Protein AF-A0A3D3YZU1-F1 (afdb_monomer_lite)

Radius of gyration: 10.86 Å; chains: 1; bounding box: 28×15×28 Å

pLDDT: mean 90.84, std 9.19, range [61.28, 98.12]

Foldseek 3Di:
DFLEWEDDPQWIWTHDQVQQWIWTQRPPPRDIDIDRRDARWRYWYDDPNDIDTDHDDD

Secondary structure (DSSP, 8-state):
--SEEEEETTEEEEEETTTTEEEEEETTT--EEEEE--S-EEEEEEETTEEEEEE---

Structure (mmCIF, N/CA/C/O backbone):
data_AF-A0A3D3YZU1-F1
#
_entry.id   AF-A0A3D3YZU1-F1
#
loop_
_atom_site.group_PDB
_atom_site.id
_atom_site.type_symbol
_atom_site.label_atom_id
_atom_site.label_alt_id
_atom_site.label_comp_id
_atom_site.label_asym_id
_atom_site.label_entity_id
_atom_site.label_seq_id
_atom_site.pdbx_PDB_ins_code
_atom_site.Cartn_x
_atom_site.Cartn_y
_atom_site.Cartn_z
_atom_site.occupancy
_atom_site.B_iso_or_equiv
_atom_site.auth_seq_id
_atom_site.auth_comp_id
_atom_site.auth_asym_id
_atom_site.auth_atom_id
_atom_site.pdbx_PDB_model_num
ATOM 1 N N . ALA A 1 1 ? 10.156 6.933 4.737 1.00 61.28 1 ALA A N 1
ATOM 2 C CA . ALA A 1 1 ? 8.977 7.830 4.778 1.00 61.28 1 ALA A CA 1
ATOM 3 C C . ALA A 1 1 ? 8.221 7.549 3.499 1.00 61.28 1 ALA A C 1
ATOM 5 O O . ALA A 1 1 ? 8.895 7.443 2.478 1.00 61.28 1 ALA A O 1
ATOM 6 N N . PRO A 1 2 ? 6.890 7.378 3.542 1.00 73.81 2 PRO A N 1
ATOM 7 C CA . PRO A 1 2 ? 6.170 6.788 2.425 1.00 73.81 2 PRO A CA 1
ATOM 8 C C . PRO A 1 2 ? 6.379 7.600 1.146 1.00 73.81 2 PRO A C 1
ATOM 10 O O . PRO A 1 2 ? 6.244 8.823 1.155 1.00 73.81 2 PRO A O 1
ATOM 13 N N . THR A 1 3 ? 6.725 6.908 0.063 1.00 86.81 3 THR A N 1
ATOM 14 C CA . THR A 1 3 ? 6.935 7.502 -1.264 1.00 86.81 3 THR A CA 1
ATOM 15 C C . THR A 1 3 ? 5.610 7.817 -1.948 1.00 86.81 3 THR A C 1
ATOM 17 O 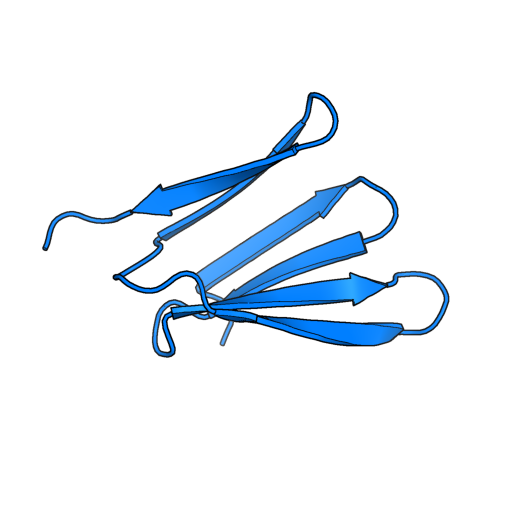O . THR A 1 3 ? 5.540 8.751 -2.741 1.00 86.81 3 THR A O 1
ATOM 20 N N . ALA A 1 4 ? 4.549 7.084 -1.606 1.00 93.69 4 ALA A N 1
ATOM 21 C CA . ALA A 1 4 ? 3.193 7.346 -2.065 1.00 93.69 4 ALA A CA 1
ATOM 22 C C . ALA A 1 4 ? 2.152 6.858 -1.043 1.00 93.69 4 ALA A C 1
ATOM 24 O O . ALA A 1 4 ? 2.417 5.953 -0.246 1.00 93.69 4 ALA A O 1
ATOM 25 N N . ILE A 1 5 ? 0.961 7.461 -1.074 1.00 96.31 5 ILE A N 1
ATOM 26 C CA . ILE A 1 5 ? -0.174 7.088 -0.226 1.00 96.31 5 ILE A CA 1
ATOM 27 C C . ILE A 1 5 ? -1.476 7.134 -1.031 1.00 96.31 5 ILE A C 1
ATOM 29 O O . ILE A 1 5 ? -1.680 8.053 -1.824 1.00 96.31 5 ILE A O 1
ATOM 33 N N . ALA A 1 6 ? -2.365 6.167 -0.810 1.00 97.69 6 ALA A N 1
ATOM 34 C CA . ALA A 1 6 ? -3.723 6.167 -1.352 1.00 97.69 6 ALA A CA 1
ATOM 35 C C . ALA A 1 6 ? -4.722 5.656 -0.307 1.00 97.69 6 ALA A C 1
ATOM 37 O O . ALA A 1 6 ? -4.373 4.856 0.560 1.00 97.69 6 ALA A O 1
ATOM 38 N N . ALA A 1 7 ? -5.970 6.110 -0.389 1.00 97.62 7 ALA A N 1
ATOM 39 C CA . ALA A 1 7 ? -7.062 5.639 0.459 1.00 97.62 7 ALA A CA 1
ATOM 40 C C . ALA A 1 7 ? -8.131 4.952 -0.398 1.00 97.62 7 ALA A C 1
ATOM 42 O O . ALA A 1 7 ? -8.452 5.430 -1.485 1.00 97.62 7 ALA A O 1
ATOM 43 N N . GLY A 1 8 ? -8.683 3.849 0.102 1.00 96.56 8 GLY A N 1
ATOM 44 C CA . GLY A 1 8 ? -9.737 3.088 -0.568 1.00 96.56 8 GLY A CA 1
ATOM 45 C C . GLY A 1 8 ? -9.895 1.692 0.031 1.00 96.56 8 GLY A C 1
ATOM 46 O O . GLY A 1 8 ? -9.021 1.223 0.761 1.00 96.56 8 GLY A O 1
ATOM 47 N N . ASP A 1 9 ? -11.030 1.044 -0.235 1.00 92.94 9 ASP A N 1
ATOM 48 C CA . ASP A 1 9 ? -11.356 -0.300 0.273 1.00 92.94 9 ASP A CA 1
ATOM 49 C C . ASP A 1 9 ? -11.180 -0.461 1.798 1.00 92.94 9 ASP A C 1
ATOM 51 O O . ASP A 1 9 ? -10.653 -1.454 2.306 1.00 92.94 9 ASP A O 1
ATOM 55 N N . GLY A 1 10 ? -11.603 0.561 2.553 1.00 95.44 10 GLY A N 1
ATOM 56 C CA . GLY A 1 10 ? -11.543 0.558 4.020 1.00 95.44 10 GLY A CA 1
ATOM 57 C C . GLY A 1 10 ? -10.124 0.613 4.597 1.00 95.44 10 GLY A C 1
ATOM 58 O O . GLY A 1 10 ? -9.927 0.307 5.772 1.00 95.44 10 GLY A O 1
ATOM 59 N N . ALA A 1 11 ? -9.129 0.989 3.794 1.00 98.06 11 ALA A N 1
ATOM 60 C CA . ALA A 1 11 ? -7.743 1.072 4.223 1.00 98.06 11 ALA A CA 1
ATOM 61 C C . ALA A 1 11 ? -7.027 2.316 3.682 1.00 98.06 11 ALA A C 1
ATOM 63 O O . ALA A 1 11 ? -7.416 2.927 2.682 1.00 98.06 11 ALA A O 1
ATOM 64 N N . ILE A 1 12 ? -5.939 2.663 4.361 1.00 97.88 12 ILE A N 1
ATOM 65 C CA . ILE A 1 12 ? -4.871 3.504 3.831 1.00 97.88 12 ILE A CA 1
ATOM 66 C C . ILE A 1 12 ? -3.762 2.576 3.341 1.00 97.88 12 ILE A C 1
ATOM 68 O O . ILE A 1 12 ? -3.360 1.646 4.039 1.00 97.88 12 ILE A O 1
ATOM 72 N N . TRP A 1 13 ? -3.253 2.852 2.152 1.00 97.62 13 TRP A N 1
ATOM 73 C CA . TRP A 1 13 ? -2.181 2.116 1.503 1.00 97.62 13 TRP A CA 1
ATOM 74 C C . TRP A 1 13 ? -0.963 3.024 1.433 1.00 97.62 13 TRP A C 1
ATOM 76 O O . TRP A 1 13 ? -0.993 4.043 0.744 1.00 97.62 13 TRP A O 1
ATOM 86 N N . ALA A 1 14 ? 0.087 2.686 2.177 1.00 95.81 14 ALA A N 1
ATOM 87 C CA . ALA A 1 14 ? 1.322 3.458 2.235 1.00 95.81 14 ALA A CA 1
ATOM 88 C C . ALA A 1 14 ? 2.459 2.661 1.599 1.00 95.81 14 ALA A C 1
ATOM 90 O O . ALA A 1 14 ? 2.763 1.552 2.035 1.00 95.81 14 ALA A O 1
ATOM 91 N N . LEU A 1 15 ? 3.078 3.229 0.571 1.00 94.25 15 LEU A N 1
ATOM 92 C CA . LEU A 1 15 ? 4.176 2.606 -0.148 1.00 94.25 15 LEU A CA 1
ATOM 93 C C . LEU A 1 15 ? 5.514 3.079 0.421 1.00 94.25 15 LEU A C 1
ATOM 95 O O . LEU A 1 15 ? 5.752 4.282 0.514 1.00 94.25 15 LEU A O 1
ATOM 99 N N . GLU A 1 16 ? 6.394 2.150 0.776 1.00 88.44 16 GLU A N 1
ATOM 100 C CA . GLU A 1 16 ? 7.769 2.424 1.191 1.00 88.44 16 GLU A CA 1
ATOM 101 C C . GLU A 1 16 ? 8.723 1.919 0.104 1.00 88.44 16 GLU A C 1
ATOM 103 O O . GLU A 1 16 ? 9.123 0.754 0.062 1.00 88.44 16 GLU A O 1
ATOM 108 N N . GLY A 1 17 ? 9.076 2.820 -0.816 1.00 76.50 17 GLY A N 1
ATOM 109 C CA . GLY A 1 17 ? 9.911 2.487 -1.973 1.00 76.50 17 GLY A CA 1
ATOM 110 C C . GLY A 1 17 ? 11.325 2.011 -1.620 1.00 76.50 17 GLY A C 1
ATOM 111 O O . GLY A 1 17 ? 11.936 1.319 -2.426 1.00 76.50 17 GLY A O 1
ATOM 112 N N . SER A 1 18 ? 11.842 2.337 -0.427 1.00 79.56 18 SER A N 1
ATOM 113 C CA . SER A 1 18 ? 13.182 1.909 0.005 1.00 79.56 18 SER A CA 1
ATOM 114 C C . SER A 1 18 ? 13.248 0.440 0.436 1.00 79.56 18 SER A C 1
ATOM 116 O O . SER A 1 18 ? 14.295 -0.190 0.292 1.00 79.56 18 SER A O 1
ATOM 118 N N . THR A 1 19 ? 12.140 -0.114 0.936 1.00 82.19 19 THR A N 1
ATOM 119 C CA . THR A 1 19 ? 12.042 -1.513 1.384 1.00 82.19 19 THR A CA 1
ATOM 120 C C . THR A 1 19 ? 11.282 -2.400 0.397 1.00 82.19 19 THR A C 1
ATOM 122 O O . THR A 1 19 ? 11.299 -3.624 0.534 1.00 82.19 19 THR A O 1
ATOM 125 N N . GLY A 1 20 ? 10.629 -1.809 -0.611 1.00 87.69 20 GLY A N 1
ATOM 126 C CA . GLY A 1 20 ? 9.766 -2.546 -1.535 1.00 87.69 20 GLY A CA 1
ATOM 127 C C . GLY A 1 20 ? 8.530 -3.103 -0.825 1.00 87.69 20 GLY A C 1
ATOM 128 O O . GLY A 1 20 ? 8.070 -4.205 -1.138 1.00 87.69 20 GLY A O 1
ATOM 129 N N . GLU A 1 21 ? 8.025 -2.366 0.167 1.00 92.31 21 GLU A N 1
ATOM 130 C CA . GLU A 1 21 ? 6.867 -2.752 0.968 1.00 92.31 21 GLU A CA 1
ATOM 131 C C . GLU A 1 21 ? 5.678 -1.835 0.705 1.00 92.31 21 GLU A C 1
ATOM 133 O O . GLU A 1 21 ? 5.792 -0.610 0.647 1.00 92.31 21 GLU A O 1
ATOM 138 N N . LEU A 1 22 ? 4.503 -2.447 0.621 1.00 95.44 22 LEU A N 1
ATOM 139 C CA . LEU A 1 22 ? 3.219 -1.779 0.714 1.00 95.44 22 LEU A CA 1
ATOM 140 C C . LEU A 1 22 ? 2.614 -2.101 2.080 1.00 95.44 22 LEU A C 1
ATOM 142 O O . LEU A 1 22 ? 2.440 -3.265 2.430 1.00 95.44 22 LEU A O 1
ATOM 146 N N . VAL A 1 23 ? 2.261 -1.085 2.856 1.00 96.12 23 VAL A N 1
ATOM 147 C CA . VAL A 1 23 ? 1.605 -1.264 4.153 1.00 96.12 23 VAL A CA 1
ATOM 148 C C . VAL A 1 23 ? 0.128 -0.934 4.006 1.00 96.12 23 VAL A C 1
ATOM 150 O O . VAL A 1 23 ? -0.234 0.218 3.756 1.00 96.12 23 VAL A O 1
ATOM 153 N N . ARG A 1 24 ? -0.731 -1.938 4.205 1.00 97.44 24 ARG A N 1
ATOM 154 C CA . ARG A 1 24 ? -2.169 -1.729 4.402 1.00 97.44 24 ARG A CA 1
ATOM 155 C C . ARG A 1 24 ? -2.406 -1.327 5.850 1.00 97.44 24 ARG A C 1
ATOM 157 O O . ARG A 1 24 ? -1.957 -2.012 6.767 1.00 97.44 24 ARG A O 1
ATOM 164 N N . ILE A 1 25 ? -3.125 -0.238 6.058 1.00 98.06 25 ILE A N 1
ATOM 165 C CA . ILE A 1 25 ? -3.509 0.263 7.374 1.00 98.06 25 ILE A CA 1
ATOM 166 C C . ILE A 1 25 ? -5.029 0.277 7.414 1.00 98.06 25 ILE A C 1
ATOM 168 O O . ILE A 1 25 ? -5.664 1.048 6.695 1.00 98.06 25 ILE A O 1
ATOM 172 N N . ASP A 1 26 ? -5.612 -0.589 8.233 1.00 97.88 26 ASP A N 1
ATOM 173 C CA . ASP A 1 26 ? -7.054 -0.593 8.453 1.00 97.88 26 ASP A CA 1
ATOM 174 C C . ASP A 1 26 ? -7.482 0.709 9.144 1.00 97.88 26 ASP A C 1
ATOM 176 O O . ASP A 1 26 ? -6.918 1.087 10.172 1.00 97.88 26 ASP A O 1
ATOM 180 N N . VAL A 1 27 ? -8.471 1.412 8.590 1.00 96.81 27 VAL A N 1
ATOM 181 C CA . VAL A 1 27 ? -8.852 2.740 9.109 1.00 96.81 27 VAL A CA 1
ATOM 182 C C . VAL A 1 27 ? -9.629 2.680 10.421 1.00 96.81 27 VAL A C 1
ATOM 184 O O . VAL A 1 27 ? -9.689 3.680 11.130 1.00 96.81 27 VAL A O 1
ATOM 187 N N . SER A 1 28 ? -10.225 1.531 10.754 1.00 97.44 28 SER A N 1
ATOM 188 C CA . SER A 1 28 ? -11.036 1.378 11.965 1.00 97.44 28 SER A CA 1
ATOM 189 C C . SER A 1 28 ? -10.196 0.992 13.180 1.00 97.44 28 SER A C 1
ATOM 191 O O . SER A 1 28 ? -10.402 1.503 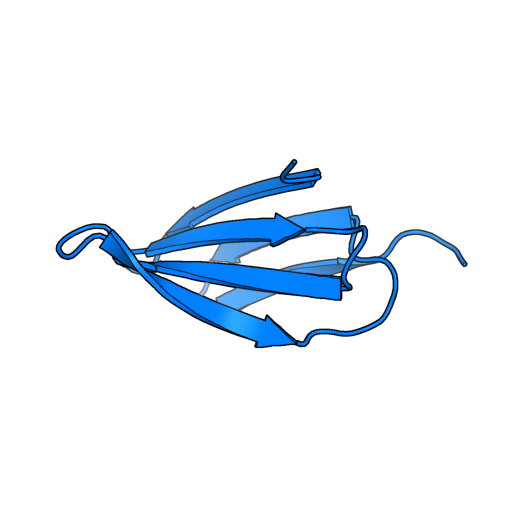14.277 1.00 97.44 28 SER A O 1
ATOM 193 N N . SER A 1 29 ? -9.225 0.105 12.973 1.00 97.88 29 SER A N 1
ATOM 194 C CA . SER A 1 29 ? -8.416 -0.511 14.027 1.00 97.88 29 SER A CA 1
ATOM 195 C C . SER A 1 29 ? -6.977 -0.007 14.066 1.00 97.88 29 SER A C 1
ATOM 197 O O . SER A 1 29 ? -6.262 -0.285 15.027 1.00 97.88 29 SER A O 1
ATOM 199 N N . LEU A 1 30 ? -6.532 0.702 13.022 1.00 96.62 30 LEU A N 1
ATOM 200 C CA . LEU A 1 30 ? -5.134 1.085 12.796 1.00 96.62 30 LEU A CA 1
ATOM 201 C C . LEU A 1 30 ? -4.176 -0.113 12.695 1.00 96.62 30 LEU A C 1
ATOM 203 O O . LEU A 1 30 ? -2.955 0.057 12.769 1.00 96.62 30 LEU A O 1
ATOM 207 N N . ALA A 1 31 ? -4.712 -1.321 12.500 1.00 97.94 31 ALA A N 1
ATOM 208 C CA . ALA A 1 31 ? -3.917 -2.514 12.277 1.00 97.94 31 ALA A CA 1
ATOM 209 C C . ALA A 1 31 ? -3.109 -2.366 10.983 1.00 97.94 31 ALA A C 1
ATOM 211 O O . ALA A 1 31 ? -3.643 -1.990 9.936 1.00 97.94 31 ALA A O 1
ATOM 212 N N . LYS A 1 32 ? -1.812 -2.669 11.066 1.00 97.25 32 LYS A N 1
ATOM 213 C CA . LYS A 1 32 ? -0.877 -2.599 9.941 1.00 97.25 32 LYS A CA 1
ATOM 214 C C . LYS A 1 32 ? -0.610 -3.997 9.409 1.00 97.25 32 LYS A C 1
ATOM 216 O O . LYS A 1 32 ? -0.275 -4.894 10.178 1.00 97.25 32 LYS A O 1
ATOM 221 N N . GLN A 1 33 ? -0.694 -4.150 8.097 1.00 97.00 33 GLN A N 1
ATOM 222 C CA . GLN A 1 33 ? -0.370 -5.380 7.391 1.00 97.00 33 GLN A CA 1
ATOM 223 C C . GLN A 1 33 ? 0.650 -5.067 6.287 1.00 97.00 33 GLN A C 1
ATOM 225 O O . GLN A 1 33 ? 0.275 -4.508 5.252 1.00 97.00 33 GLN A O 1
ATOM 230 N N . PRO A 1 34 ? 1.937 -5.383 6.510 1.00 95.06 34 PRO A N 1
ATOM 231 C CA . PRO A 1 34 ? 2.970 -5.264 5.489 1.00 95.06 34 PRO A CA 1
ATOM 232 C C . PRO A 1 34 ? 2.771 -6.294 4.374 1.0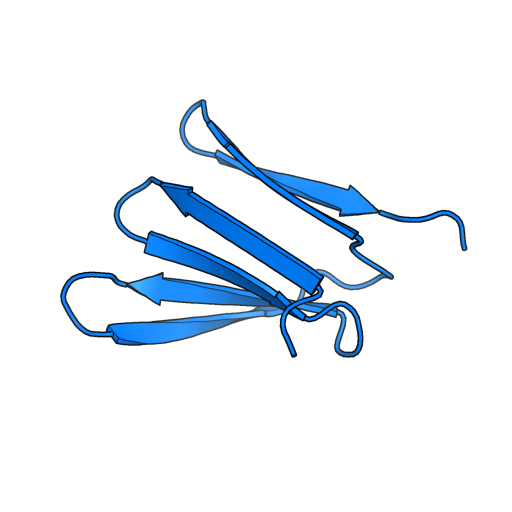0 95.06 34 PRO A C 1
ATOM 234 O O . PRO A 1 34 ? 2.419 -7.447 4.631 1.00 95.06 34 PRO A O 1
ATOM 237 N N . ILE A 1 35 ? 3.023 -5.875 3.139 1.00 95.12 35 ILE A N 1
ATOM 238 C CA . ILE A 1 35 ? 2.964 -6.691 1.929 1.00 95.12 35 ILE A CA 1
ATOM 239 C C . ILE A 1 35 ? 4.252 -6.430 1.153 1.00 95.12 35 ILE A C 1
ATOM 241 O O . ILE A 1 35 ? 4.518 -5.300 0.742 1.00 95.12 35 ILE A O 1
ATOM 245 N N . HIS A 1 36 ? 5.056 -7.470 0.945 1.00 92.88 36 HIS A N 1
ATOM 246 C CA . HIS A 1 36 ? 6.251 -7.356 0.119 1.00 92.88 36 HIS A CA 1
ATOM 247 C C . HIS A 1 36 ? 5.858 -7.386 -1.359 1.00 92.88 36 H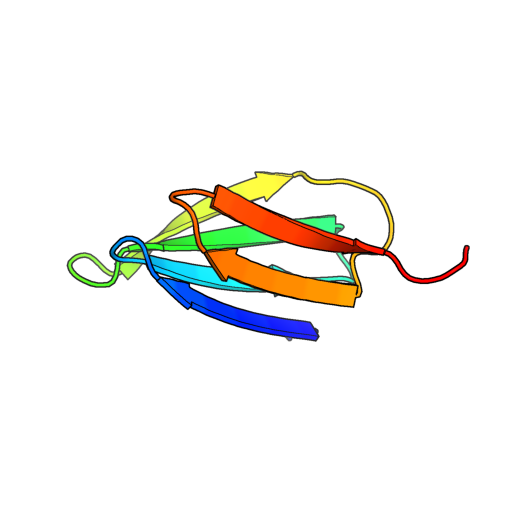IS A C 1
ATOM 249 O O . HIS A 1 36 ? 5.217 -8.336 -1.809 1.00 92.88 36 HIS A O 1
ATOM 255 N N . VAL A 1 37 ? 6.229 -6.344 -2.100 1.00 89.81 37 VAL A N 1
ATOM 256 C CA . VAL A 1 37 ? 5.888 -6.194 -3.526 1.00 89.81 37 VAL A CA 1
ATOM 257 C C . VAL A 1 37 ? 7.120 -6.256 -4.429 1.00 89.81 37 VAL A C 1
ATOM 259 O O . VAL A 1 37 ? 6.984 -6.471 -5.631 1.00 89.81 37 VAL A O 1
ATOM 262 N N . GLY A 1 38 ? 8.319 -6.145 -3.846 1.00 81.62 38 GLY A N 1
ATOM 263 C CA . GLY A 1 38 ? 9.587 -6.168 -4.570 1.00 81.62 38 GLY A CA 1
ATOM 264 C C . GLY A 1 38 ? 9.789 -4.952 -5.486 1.00 81.62 38 GLY A C 1
ATOM 265 O O . GLY A 1 38 ? 8.930 -4.080 -5.611 1.00 81.62 38 GLY A O 1
ATOM 266 N N . GLY A 1 39 ? 10.953 -4.894 -6.136 1.00 82.19 39 GLY A N 1
ATOM 267 C CA . GLY A 1 39 ? 11.301 -3.824 -7.077 1.00 82.19 39 GLY A CA 1
ATOM 268 C C . GLY A 1 39 ? 11.437 -2.436 -6.434 1.00 82.19 39 GLY A C 1
ATOM 269 O O . GLY A 1 39 ? 11.684 -2.312 -5.237 1.00 82.19 39 GLY A O 1
ATOM 270 N N . ALA A 1 40 ? 11.285 -1.395 -7.259 1.00 82.62 40 ALA A N 1
ATOM 271 C CA . ALA A 1 40 ? 11.306 0.012 -6.855 1.00 82.62 40 ALA A CA 1
ATOM 272 C C . ALA A 1 40 ? 9.940 0.664 -7.154 1.00 82.62 40 ALA A C 1
ATOM 274 O O . ALA A 1 40 ? 9.784 1.372 -8.160 1.00 82.62 40 ALA A O 1
ATOM 275 N N . PRO A 1 41 ? 8.908 0.367 -6.345 1.00 85.94 41 PRO A N 1
ATOM 276 C CA . PRO A 1 41 ? 7.577 0.893 -6.580 1.00 85.94 41 PRO A CA 1
ATOM 277 C C . PRO A 1 41 ? 7.553 2.403 -6.277 1.00 85.94 41 PRO A C 1
ATOM 279 O O . PRO A 1 41 ? 8.125 2.878 -5.293 1.00 85.94 41 PRO A O 1
ATOM 282 N N . ALA A 1 42 ? 6.894 3.162 -7.149 1.00 88.69 42 ALA A N 1
ATOM 283 C CA . ALA A 1 42 ? 6.938 4.623 -7.193 1.00 88.69 42 ALA A CA 1
ATOM 284 C C . ALA A 1 42 ? 5.574 5.290 -6.956 1.00 88.69 42 ALA A C 1
ATOM 286 O O . ALA A 1 42 ? 5.522 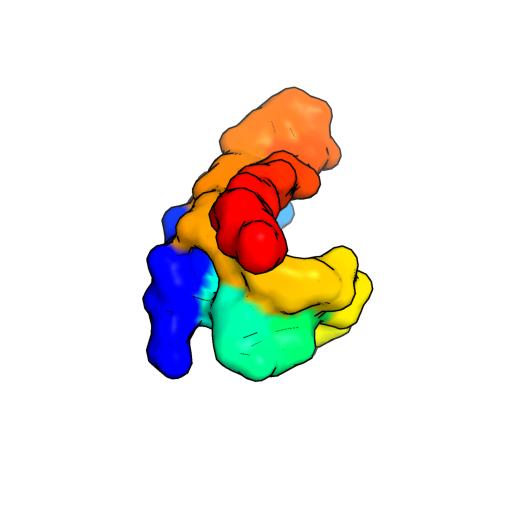6.459 -6.581 1.00 88.69 42 ALA A O 1
ATOM 287 N N . GLY A 1 43 ? 4.470 4.569 -7.155 1.00 93.00 43 GLY A N 1
ATOM 288 C CA . GLY A 1 43 ? 3.120 5.101 -6.993 1.00 93.00 43 GLY A CA 1
ATOM 289 C C . GLY A 1 43 ? 2.120 4.031 -6.577 1.00 93.00 43 GLY A C 1
ATOM 290 O O . GLY A 1 43 ? 2.358 2.841 -6.778 1.00 93.00 43 GLY A O 1
ATOM 291 N N . VAL A 1 44 ? 1.003 4.473 -5.995 1.00 96.12 44 VAL A N 1
ATOM 292 C CA . VAL A 1 44 ? -0.112 3.619 -5.568 1.00 96.12 44 VAL A CA 1
ATOM 293 C C . VAL A 1 44 ? -1.453 4.284 -5.889 1.00 96.12 44 VAL A C 1
ATOM 295 O O . VAL A 1 44 ? -1.601 5.494 -5.712 1.00 96.12 44 VAL A O 1
ATOM 298 N N . SER A 1 45 ? -2.433 3.503 -6.347 1.00 97.12 45 SER A N 1
ATOM 299 C CA . SER A 1 45 ? -3.833 3.922 -6.499 1.00 97.12 45 SER A CA 1
ATOM 300 C C . SER A 1 45 ? -4.794 2.793 -6.116 1.00 97.12 45 SER A C 1
ATOM 302 O O . SER A 1 45 ? -4.419 1.620 -6.109 1.00 97.12 45 SER A O 1
ATOM 304 N N . VAL A 1 46 ? -6.035 3.150 -5.775 1.00 98.12 46 VAL A N 1
ATOM 305 C CA . VAL A 1 46 ? -7.101 2.198 -5.429 1.00 98.12 46 VAL A CA 1
ATOM 306 C C . VAL A 1 46 ? -8.292 2.431 -6.351 1.00 98.12 46 VAL A C 1
ATOM 308 O O . VAL A 1 46 ? -8.702 3.576 -6.547 1.00 98.12 46 VAL A O 1
ATOM 311 N N . GLY A 1 47 ? -8.836 1.360 -6.921 1.00 96.00 47 GLY A N 1
ATOM 312 C CA . GLY A 1 47 ? -9.973 1.406 -7.837 1.00 96.00 47 GLY A CA 1
ATOM 313 C C . GLY A 1 47 ? -10.339 0.015 -8.341 1.00 96.00 47 GLY A C 1
ATOM 314 O O . GLY A 1 47 ? -9.503 -0.885 -8.333 1.00 96.00 47 GLY A O 1
ATOM 315 N N . ASP A 1 48 ? -11.594 -0.165 -8.754 1.00 95.62 48 ASP A N 1
ATOM 316 C CA . ASP A 1 48 ? -12.120 -1.437 -9.275 1.00 95.62 48 ASP A CA 1
ATOM 317 C C . ASP A 1 48 ? -11.903 -2.645 -8.338 1.00 95.62 48 ASP A C 1
ATOM 319 O O . ASP A 1 48 ? -11.691 -3.771 -8.784 1.00 95.62 48 ASP A O 1
ATOM 323 N N . GLY A 1 49 ? -11.947 -2.409 -7.020 1.00 94.31 49 GLY A N 1
ATOM 324 C CA . GLY A 1 49 ? -11.705 -3.436 -5.999 1.00 94.31 49 GLY A CA 1
ATOM 325 C C . GLY A 1 49 ? -10.260 -3.946 -5.960 1.00 94.31 49 GLY A C 1
ATOM 326 O O . GLY A 1 49 ? -10.013 -5.059 -5.491 1.00 94.31 49 GLY A O 1
ATOM 327 N N . ALA A 1 50 ? -9.316 -3.167 -6.493 1.00 95.62 50 ALA A N 1
ATOM 328 C CA . ALA A 1 50 ? -7.904 -3.502 -6.572 1.00 95.62 50 ALA A CA 1
ATOM 329 C C . ALA A 1 50 ? -7.004 -2.335 -6.139 1.00 95.62 50 ALA A C 1
ATOM 331 O O . ALA A 1 50 ? -7.373 -1.157 -6.182 1.00 95.62 50 ALA A O 1
ATOM 332 N N . VAL A 1 51 ? -5.776 -2.690 -5.757 1.00 96.00 51 VAL A N 1
ATOM 333 C CA . VAL A 1 51 ? -4.688 -1.751 -5.467 1.00 96.00 51 VAL A CA 1
ATOM 334 C C . VAL A 1 51 ? -3.633 -1.898 -6.550 1.00 96.00 51 VAL A C 1
ATOM 336 O O . VAL A 1 51 ? -3.078 -2.980 -6.742 1.00 96.00 51 VAL A O 1
ATOM 339 N N . TRP A 1 52 ? -3.353 -0.804 -7.247 1.00 95.50 52 TRP A N 1
ATOM 340 C CA . TRP A 1 52 ? -2.407 -0.762 -8.354 1.00 95.50 52 TRP A CA 1
ATOM 341 C C . TRP A 1 52 ? -1.121 -0.077 -7.920 1.00 95.50 52 TRP A C 1
ATOM 343 O O . TRP A 1 52 ? -1.154 0.929 -7.210 1.00 95.50 52 TRP A O 1
ATOM 353 N N . LEU A 1 53 ? 0.011 -0.606 -8.382 1.00 93.69 53 LEU A N 1
ATOM 354 C CA . LEU A 1 53 ? 1.336 -0.045 -8.139 1.00 93.69 53 LEU A CA 1
ATOM 355 C C . LEU A 1 53 ? 2.013 0.286 -9.464 1.00 93.69 53 LEU A C 1
ATOM 357 O O . LEU A 1 53 ? 1.903 -0.468 -10.430 1.00 93.69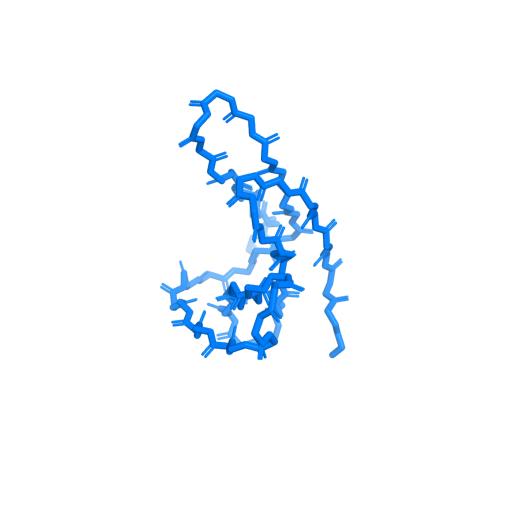 53 LEU A O 1
ATOM 361 N N . THR A 1 54 ? 2.749 1.392 -9.496 1.00 91.38 54 THR A N 1
ATOM 362 C CA . THR A 1 54 ? 3.659 1.715 -10.601 1.00 91.38 54 THR A CA 1
ATOM 363 C C . THR A 1 54 ? 5.101 1.512 -10.161 1.00 91.38 54 THR A C 1
ATOM 365 O O . THR A 1 54 ? 5.430 1.697 -8.991 1.00 91.38 54 THR A O 1
ATOM 368 N N . THR A 1 55 ? 5.977 1.145 -11.091 1.00 83.94 55 THR A N 1
ATOM 369 C CA . THR A 1 55 ? 7.421 1.011 -10.855 1.00 83.94 55 THR A CA 1
ATOM 370 C C . THR A 1 55 ? 8.180 2.100 -11.597 1.00 83.94 55 THR A C 1
ATOM 372 O O . THR A 1 55 ? 7.818 2.452 -12.722 1.00 83.94 55 THR A O 1
ATOM 375 N N . GLY A 1 56 ? 9.241 2.626 -10.984 1.00 72.06 56 GLY A N 1
ATOM 376 C CA . GLY A 1 56 ? 10.205 3.465 -11.695 1.00 72.06 56 GLY A CA 1
ATOM 377 C C . GLY A 1 56 ? 11.090 2.635 -12.637 1.00 72.06 56 GLY A C 1
ATOM 378 O O . GLY A 1 56 ? 11.176 1.416 -12.467 1.00 72.06 56 GLY A O 1
ATOM 379 N N . PRO A 1 57 ? 11.744 3.261 -13.632 1.00 66.25 57 PRO A N 1
ATOM 380 C CA . PRO A 1 57 ? 12.811 2.598 -14.376 1.00 66.25 57 PRO A CA 1
ATOM 381 C C . PRO A 1 57 ? 13.929 2.155 -13.417 1.00 66.25 57 PRO A C 1
ATOM 383 O O . PRO A 1 57 ? 14.240 2.869 -12.462 1.00 66.25 57 PRO A O 1
ATOM 386 N N . SER A 1 58 ? 14.493 0.973 -13.675 1.00 61.44 58 SER A N 1
ATOM 387 C CA . SER A 1 58 ? 15.658 0.412 -12.973 1.00 61.44 58 SER A CA 1
ATOM 388 C C . SER A 1 58 ? 16.965 1.045 -13.423 1.00 61.44 58 SER A C 1
ATOM 390 O O . SER A 1 58 ? 17.107 1.188 -14.661 1.00 61.44 58 SER A O 1
#

Sequence (58 aa):
APTAIAAGDGAIWALEGSTGELVRIDVSSLAKQPIHVGGAPAGVSVGDGAVWLTTGPS